Protein AF-A0A2M6WQJ7-F1 (afdb_monomer_lite)

Organism: NCBI:txid1974566

pLDDT: mean 70.5, std 23.31, range [37.06, 98.12]

Structure (mmCIF, N/CA/C/O backbone):
data_AF-A0A2M6WQJ7-F1
#
_entry.id   AF-A0A2M6WQJ7-F1
#
loop_
_atom_site.group_PDB
_atom_site.id
_atom_site.type_symbol
_atom_site.label_atom_id
_atom_site.label_alt_id
_atom_site.label_comp_id
_atom_site.label_asym_id
_atom_site.label_entity_id
_atom_site.label_seq_id
_atom_site.pdbx_PDB_ins_code
_atom_site.Cartn_x
_atom_site.Cartn_y
_atom_site.Cartn_z
_atom_site.occupancy
_atom_site.B_iso_or_equiv
_atom_site.auth_seq_id
_atom_site.auth_comp_id
_atom_site.auth_asym_id
_atom_site.auth_atom_id
_atom_site.pdbx_PDB_model_num
ATOM 1 N N . MET A 1 1 ? -50.589 -21.411 17.330 1.00 39.84 1 MET A N 1
ATOM 2 C CA . MET A 1 1 ? -49.367 -22.069 16.817 1.00 39.84 1 MET A CA 1
ATOM 3 C C . MET A 1 1 ? -48.588 -21.055 15.974 1.00 39.84 1 MET A C 1
ATOM 5 O O . MET A 1 1 ? -49.210 -20.450 15.119 1.00 39.84 1 MET A O 1
ATOM 9 N N . LEU A 1 2 ? -47.292 -20.862 16.292 1.00 38.34 2 LEU A N 1
ATOM 10 C CA . LEU A 1 2 ? -46.206 -20.121 15.590 1.00 38.34 2 LEU A CA 1
ATOM 11 C C . LEU A 1 2 ? -46.460 -18.641 15.2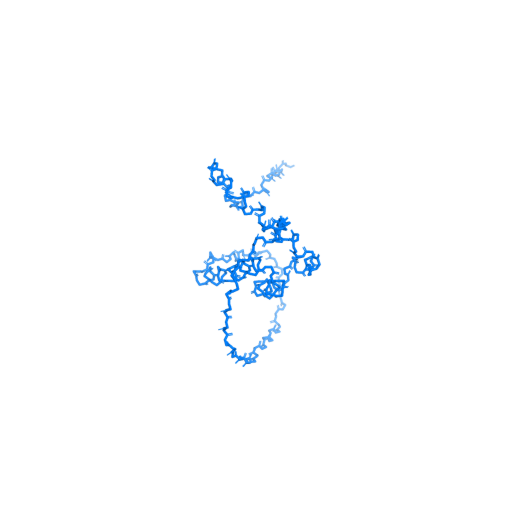05 1.00 38.34 2 LEU A C 1
ATOM 13 O O . LEU A 1 2 ? -47.138 -18.358 14.233 1.00 38.34 2 LEU A O 1
ATOM 17 N N . LYS A 1 3 ? -46.083 -17.630 16.006 1.00 53.16 3 LYS A N 1
ATOM 18 C CA . LYS A 1 3 ? -44.757 -17.097 16.430 1.00 53.16 3 LYS A CA 1
ATOM 19 C C . LYS A 1 3 ? -44.066 -16.199 15.380 1.00 53.16 3 LYS A C 1
ATOM 21 O O . LYS A 1 3 ? -43.512 -16.667 14.397 1.00 53.16 3 LYS A O 1
ATOM 26 N N . ASN A 1 4 ? -44.071 -14.902 15.707 1.00 51.78 4 ASN A N 1
ATOM 27 C CA . ASN A 1 4 ? -43.223 -13.793 15.255 1.00 51.78 4 ASN A CA 1
ATOM 28 C C . ASN A 1 4 ? -41.876 -14.164 14.607 1.00 51.78 4 ASN A C 1
ATOM 30 O O . ASN A 1 4 ? -41.042 -14.801 15.251 1.00 51.78 4 ASN A O 1
ATOM 34 N N . MET A 1 5 ? -41.574 -13.552 13.457 1.00 46.97 5 MET A N 1
ATOM 35 C CA . MET A 1 5 ? -40.194 -13.304 13.021 1.00 46.97 5 MET A CA 1
ATOM 36 C C . MET A 1 5 ? -40.053 -11.886 12.450 1.00 46.97 5 MET A C 1
ATOM 38 O O . MET A 1 5 ? -40.460 -11.598 11.330 1.00 46.97 5 MET A O 1
ATOM 42 N N . LYS A 1 6 ? -39.459 -10.985 13.245 1.00 49.59 6 LYS A N 1
ATOM 43 C CA . LYS A 1 6 ? -38.922 -9.696 12.787 1.00 49.59 6 LYS A CA 1
ATOM 44 C C . LYS A 1 6 ? -37.566 -9.965 12.128 1.00 49.59 6 LYS A C 1
ATOM 46 O O . LYS A 1 6 ? -36.641 -10.389 12.821 1.00 49.59 6 LYS A O 1
ATOM 51 N N . MET A 1 7 ? -37.437 -9.724 10.825 1.00 47.00 7 MET A N 1
ATOM 52 C CA . MET A 1 7 ? -36.151 -9.827 10.127 1.00 47.00 7 MET A CA 1
ATOM 53 C C . MET A 1 7 ? -35.271 -8.626 10.485 1.00 47.00 7 MET A C 1
ATOM 55 O O . MET A 1 7 ? -35.490 -7.505 10.035 1.00 47.00 7 MET A O 1
ATOM 59 N N . LYS A 1 8 ? -34.285 -8.872 11.348 1.00 51.12 8 LYS A N 1
ATOM 60 C CA . LYS A 1 8 ? -33.166 -7.971 11.614 1.00 51.12 8 LYS A CA 1
ATOM 61 C C . LYS A 1 8 ? -32.090 -8.284 10.575 1.00 51.12 8 LYS A C 1
ATOM 63 O O . LYS A 1 8 ? -31.445 -9.323 10.678 1.00 51.12 8 LYS A O 1
ATOM 68 N N . ASN A 1 9 ? -31.878 -7.405 9.600 1.00 51.34 9 ASN A N 1
ATOM 69 C CA . ASN A 1 9 ? -30.733 -7.511 8.693 1.00 51.34 9 ASN A CA 1
ATOM 70 C C . ASN A 1 9 ? -29.495 -6.942 9.396 1.00 51.34 9 ASN A C 1
ATOM 72 O O . ASN A 1 9 ? -29.052 -5.828 9.136 1.00 51.34 9 ASN A O 1
ATOM 76 N N . LEU A 1 10 ? -29.003 -7.718 10.361 1.00 51.47 10 LEU A N 1
ATOM 77 C CA . LEU A 1 10 ? -27.765 -7.491 11.088 1.00 51.47 10 LEU A CA 1
ATOM 78 C C . LEU A 1 10 ? -26.617 -8.095 10.262 1.00 51.47 10 LEU A C 1
ATOM 80 O O . LEU A 1 10 ? -26.618 -9.293 9.986 1.00 51.47 10 LEU A O 1
ATOM 84 N N . THR A 1 11 ? -25.661 -7.247 9.877 1.00 48.19 11 THR A N 1
ATOM 85 C CA . THR A 1 11 ? -24.227 -7.572 9.736 1.00 48.19 11 THR A CA 1
ATOM 86 C C . THR A 1 11 ? -23.885 -8.945 9.152 1.00 48.19 11 THR A C 1
ATOM 88 O O . THR A 1 11 ? -23.638 -9.911 9.874 1.00 48.19 11 THR A O 1
ATOM 91 N N . ARG A 1 12 ? -23.765 -8.999 7.824 1.00 49.62 12 ARG A N 1
ATOM 92 C CA . ARG A 1 12 ? -22.988 -10.027 7.124 1.00 49.62 12 ARG A CA 1
ATOM 93 C C . ARG A 1 12 ? -21.662 -9.419 6.687 1.00 49.62 12 ARG A C 1
ATOM 95 O O . ARG A 1 12 ? -21.648 -8.527 5.848 1.00 49.62 12 ARG A O 1
ATOM 102 N N . GLY A 1 13 ? -20.573 -9.901 7.273 1.00 42.50 13 GLY A N 1
ATOM 103 C CA . GLY A 1 13 ? -19.217 -9.518 6.885 1.00 42.50 13 GLY A CA 1
ATOM 104 C C . GLY A 1 13 ? -18.165 -9.880 7.927 1.00 42.50 13 GLY A C 1
ATOM 105 O O . GLY A 1 13 ? -17.278 -9.084 8.195 1.00 42.50 13 GLY A O 1
ATOM 106 N N . LEU A 1 14 ? -18.300 -11.045 8.562 1.00 47.91 14 LEU A N 1
ATOM 107 C CA . LEU A 1 14 ? -17.283 -11.618 9.436 1.00 47.91 14 LEU A CA 1
ATOM 108 C C . LEU A 1 14 ? -16.296 -12.364 8.531 1.00 47.91 14 LEU A C 1
ATOM 110 O O . LEU A 1 14 ? -16.621 -13.445 8.046 1.00 47.91 14 LEU A O 1
ATOM 114 N N . ILE A 1 15 ? -15.133 -11.773 8.246 1.00 53.22 15 ILE A N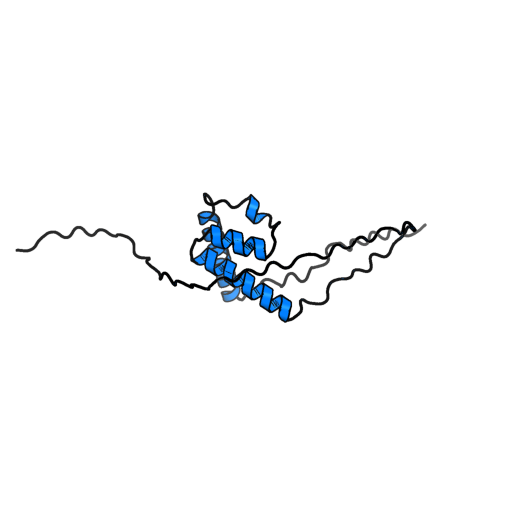 1
ATOM 115 C CA . ILE A 1 15 ? -14.054 -12.463 7.531 1.00 53.22 15 ILE A CA 1
ATOM 116 C C . ILE A 1 15 ? -12.844 -12.562 8.458 1.00 53.22 15 ILE A C 1
ATOM 118 O O . ILE A 1 15 ? -12.138 -11.593 8.706 1.00 53.22 15 ILE A O 1
ATOM 122 N N . ALA A 1 16 ? -12.716 -13.777 8.994 1.00 42.47 16 ALA A N 1
ATOM 123 C CA . ALA A 1 16 ? -11.515 -14.496 9.404 1.00 42.47 16 ALA A CA 1
ATOM 124 C C . ALA A 1 16 ? -10.365 -13.688 10.031 1.00 42.47 16 ALA A C 1
ATOM 126 O O . ALA A 1 16 ? -9.473 -13.171 9.365 1.00 42.47 16 ALA A O 1
ATOM 127 N N . LEU A 1 17 ? -10.347 -13.739 11.362 1.00 42.50 17 LEU A N 1
ATOM 128 C CA . LEU A 1 17 ? -9.197 -13.502 12.220 1.00 42.50 17 LEU A CA 1
ATOM 129 C C . LEU A 1 17 ? -8.152 -14.613 11.972 1.00 42.50 17 LEU A C 1
ATOM 131 O O . LEU A 1 17 ? -8.336 -15.740 12.431 1.00 42.50 17 LEU A O 1
ATOM 135 N N . SER A 1 18 ? -7.062 -14.331 11.256 1.00 53.25 18 SER A N 1
ATOM 136 C CA . SER A 1 18 ? -5.884 -15.210 11.251 1.00 53.25 18 SER A CA 1
ATOM 137 C C . SER A 1 18 ? -4.821 -14.633 12.182 1.00 53.25 18 SER A C 1
ATOM 139 O O . SER A 1 18 ? -4.125 -13.678 11.842 1.00 53.25 18 SER A O 1
ATOM 141 N N . VAL A 1 19 ? -4.724 -15.217 13.376 1.00 49.72 19 VAL A N 1
ATOM 142 C CA . VAL A 1 19 ? -3.646 -14.987 14.340 1.00 49.72 19 VAL A CA 1
ATOM 143 C C . VAL A 1 19 ? -2.342 -15.506 13.733 1.00 49.72 19 VAL A C 1
ATOM 145 O O . VAL A 1 19 ? -2.181 -16.710 13.562 1.00 49.72 19 VAL A O 1
ATOM 148 N N . ILE A 1 20 ? -1.406 -14.609 13.423 1.00 55.75 20 ILE A N 1
ATOM 149 C CA . ILE A 1 20 ? -0.004 -14.973 13.197 1.00 55.75 20 ILE A CA 1
ATOM 150 C C . ILE A 1 20 ? 0.770 -14.501 14.422 1.00 55.75 20 ILE A C 1
ATOM 152 O O . ILE A 1 20 ? 1.202 -13.356 14.524 1.00 55.75 20 ILE A O 1
ATOM 156 N N . SER A 1 21 ? 0.905 -15.402 15.388 1.00 55.91 21 SER A N 1
ATOM 157 C CA . SER A 1 21 ? 1.886 -15.292 16.457 1.00 55.91 21 SER A CA 1
ATOM 158 C C . SER A 1 21 ? 3.265 -15.599 15.875 1.00 55.91 21 SER A C 1
ATOM 160 O O . SER A 1 21 ? 3.584 -16.766 15.646 1.00 55.91 21 SER A O 1
ATOM 162 N N . MET A 1 22 ? 4.092 -14.578 15.646 1.00 51.56 22 MET A N 1
ATOM 163 C CA . MET A 1 22 ? 5.535 -14.782 15.525 1.00 51.56 22 MET A CA 1
ATOM 164 C C . MET A 1 22 ? 6.258 -14.127 16.696 1.00 51.56 22 MET A C 1
ATOM 166 O O . MET A 1 22 ? 6.213 -12.920 16.917 1.00 51.56 22 MET A O 1
ATOM 170 N N . LEU A 1 23 ? 6.857 -15.038 17.455 1.00 50.38 23 LEU A N 1
ATOM 171 C CA . LEU A 1 23 ? 7.796 -14.908 18.553 1.00 50.38 23 LEU A CA 1
ATOM 172 C C . LEU A 1 23 ? 8.831 -13.801 18.340 1.00 50.38 23 LEU A C 1
ATOM 174 O O . LEU A 1 23 ? 9.351 -13.607 17.243 1.00 50.38 23 LEU A O 1
ATOM 178 N N . GLY A 1 24 ? 9.155 -13.118 19.436 1.00 47.41 24 GLY A N 1
ATOM 179 C CA . GLY A 1 24 ? 10.247 -12.161 19.482 1.00 47.41 24 GLY A CA 1
ATOM 180 C C . GLY A 1 24 ? 11.631 -12.806 19.448 1.00 47.41 24 GLY A C 1
ATOM 181 O O . GLY A 1 24 ? 11.789 -14.002 19.658 1.00 47.41 24 GLY A O 1
ATOM 182 N N . ALA A 1 25 ? 12.633 -11.957 19.262 1.00 38.59 25 ALA A N 1
ATOM 183 C CA . ALA A 1 25 ? 13.946 -12.049 19.888 1.00 38.59 25 ALA A CA 1
ATOM 184 C C . ALA A 1 25 ? 14.628 -10.696 19.672 1.00 38.59 25 ALA A C 1
ATOM 186 O O . ALA A 1 25 ? 14.751 -10.225 18.542 1.00 38.59 25 ALA A O 1
ATOM 187 N N . GLY A 1 26 ? 15.017 -10.043 20.764 1.00 50.69 26 GLY A N 1
ATOM 188 C CA . GLY A 1 26 ? 15.854 -8.858 20.693 1.00 50.69 26 GLY A CA 1
ATOM 189 C C . GLY A 1 26 ? 17.223 -9.202 20.115 1.00 50.69 26 GLY A C 1
ATOM 190 O O . GLY A 1 26 ? 17.809 -10.227 20.454 1.00 50.69 26 GLY A O 1
ATOM 191 N N . VAL A 1 27 ? 17.751 -8.296 19.301 1.00 45.62 27 VAL A N 1
ATOM 192 C CA . VAL A 1 27 ? 19.191 -8.144 19.116 1.00 45.62 27 VAL A CA 1
ATOM 193 C C . VAL A 1 27 ? 19.499 -6.668 19.330 1.00 45.62 27 VAL A C 1
ATOM 195 O O . VAL A 1 27 ? 19.189 -5.822 18.496 1.00 45.62 27 VAL A O 1
ATOM 198 N N . LEU A 1 28 ? 20.078 -6.363 20.492 1.00 45.38 28 LEU A N 1
ATOM 199 C CA . LEU A 1 28 ? 20.906 -5.179 20.663 1.00 45.38 28 LEU A CA 1
ATOM 200 C C . LEU A 1 28 ? 22.223 -5.459 19.933 1.00 45.38 28 LEU A C 1
ATOM 202 O O . LEU A 1 28 ? 22.919 -6.411 20.278 1.00 45.38 28 LEU A O 1
ATOM 206 N N . ALA A 1 29 ? 22.576 -4.629 18.958 1.00 48.72 29 ALA A N 1
ATOM 207 C CA . ALA A 1 29 ? 23.944 -4.528 18.468 1.00 48.72 29 ALA A CA 1
ATOM 208 C C . ALA A 1 29 ? 24.305 -3.047 18.346 1.00 48.72 29 ALA A C 1
ATOM 210 O O . ALA A 1 29 ? 23.666 -2.280 17.628 1.00 48.72 29 ALA A O 1
ATOM 211 N N . ALA A 1 30 ? 25.298 -2.661 19.139 1.00 45.72 30 ALA A N 1
ATOM 212 C CA . ALA A 1 30 ? 25.840 -1.323 19.233 1.00 45.72 30 ALA A CA 1
ATOM 213 C C . ALA A 1 30 ? 26.789 -0.995 18.067 1.00 45.72 30 ALA A C 1
ATOM 215 O O . ALA A 1 30 ? 27.493 -1.860 17.555 1.00 45.72 30 ALA A O 1
ATOM 216 N N . SER A 1 31 ? 26.840 0.308 17.777 1.00 45.34 31 SER A N 1
ATOM 217 C CA . SER A 1 31 ? 27.953 1.106 17.243 1.00 45.34 31 SER A CA 1
ATOM 218 C C . SER A 1 31 ? 28.587 0.756 15.892 1.00 45.34 31 SER A C 1
ATOM 220 O O . SER A 1 31 ? 29.264 -0.253 15.738 1.00 45.34 31 SER A O 1
ATOM 222 N N . ALA A 1 32 ? 28.612 1.765 15.021 1.00 42.19 32 ALA A N 1
ATOM 223 C CA . ALA A 1 32 ? 29.878 2.274 14.500 1.00 42.19 32 ALA A CA 1
ATOM 224 C C . ALA A 1 32 ? 29.775 3.798 14.347 1.00 42.19 32 ALA A C 1
ATOM 226 O O . ALA A 1 32 ? 29.006 4.312 13.538 1.00 42.19 32 ALA A O 1
ATOM 227 N N . ALA A 1 33 ? 30.535 4.516 15.171 1.00 43.50 33 ALA A N 1
ATOM 228 C CA . ALA A 1 33 ? 30.839 5.918 14.958 1.00 43.50 33 ALA A CA 1
ATOM 229 C C . ALA A 1 33 ? 31.834 6.018 13.796 1.00 43.50 33 ALA A C 1
ATOM 231 O O . ALA A 1 33 ? 32.914 5.434 13.859 1.00 43.50 33 ALA A O 1
ATOM 232 N N . THR A 1 34 ? 31.501 6.778 12.760 1.00 38.91 34 THR A N 1
ATOM 233 C CA . THR A 1 34 ? 32.481 7.233 11.771 1.00 38.91 34 THR A CA 1
ATOM 234 C C . THR A 1 34 ? 32.699 8.721 11.979 1.00 38.91 34 THR A C 1
ATOM 236 O O . THR A 1 34 ? 31.953 9.549 11.461 1.00 38.91 34 THR A O 1
ATOM 239 N N . ASN A 1 35 ? 33.730 9.055 12.755 1.00 48.03 35 ASN A N 1
ATOM 240 C CA . ASN A 1 35 ? 34.391 10.344 12.624 1.00 48.03 35 ASN A CA 1
ATOM 241 C C . ASN A 1 35 ? 35.188 10.301 11.319 1.00 48.03 35 ASN A C 1
ATOM 243 O O . ASN A 1 35 ? 36.103 9.493 11.174 1.00 48.03 35 ASN A O 1
ATOM 247 N N . THR A 1 36 ? 34.846 11.159 10.367 1.00 41.00 36 THR A N 1
ATOM 248 C CA . THR A 1 36 ? 35.753 11.522 9.275 1.00 41.00 36 THR A CA 1
ATOM 249 C C . THR A 1 36 ? 35.833 13.032 9.279 1.00 41.00 36 THR A C 1
ATOM 251 O O . THR A 1 36 ? 35.043 13.734 8.653 1.00 41.00 36 THR A O 1
ATOM 254 N N . ASP A 1 37 ? 36.750 13.514 10.106 1.00 47.16 37 ASP A N 1
ATOM 255 C CA . ASP A 1 37 ? 37.187 14.894 10.092 1.00 47.16 37 ASP A CA 1
ATOM 256 C C . ASP A 1 37 ? 38.228 15.071 8.979 1.00 47.16 37 ASP A C 1
ATOM 258 O O . ASP A 1 37 ? 39.020 14.170 8.694 1.00 47.16 37 ASP A O 1
ATOM 262 N N . THR A 1 38 ? 38.282 16.282 8.432 1.00 41.81 38 THR A N 1
ATOM 263 C CA . THR A 1 38 ? 39.284 16.799 7.483 1.00 41.81 38 THR A CA 1
ATOM 264 C C . THR A 1 38 ? 39.267 16.242 6.054 1.00 41.81 38 THR A C 1
ATOM 266 O O . THR A 1 38 ? 39.845 15.206 5.762 1.00 41.81 38 THR A O 1
ATOM 269 N N . THR A 1 39 ? 38.741 17.026 5.103 1.00 37.06 39 THR A N 1
ATOM 270 C CA . THR A 1 39 ? 39.558 17.666 4.044 1.00 37.06 39 THR A CA 1
ATOM 271 C C . THR A 1 39 ? 38.745 18.807 3.409 1.00 37.06 39 THR A C 1
ATOM 273 O O . THR A 1 39 ? 37.817 18.582 2.636 1.00 37.06 39 THR A O 1
ATOM 276 N N . LYS A 1 40 ? 39.082 20.063 3.728 1.00 59.88 40 LYS A N 1
ATOM 277 C CA . LYS A 1 40 ? 38.752 21.206 2.862 1.00 59.88 40 LYS A CA 1
ATOM 278 C C . LYS A 1 40 ? 39.663 21.124 1.642 1.00 59.88 40 LYS A C 1
ATOM 280 O O . LYS A 1 40 ? 40.865 21.079 1.860 1.00 59.88 40 LYS A O 1
ATOM 285 N N . LEU A 1 41 ? 39.117 21.176 0.424 1.00 42.91 41 LEU A N 1
ATOM 286 C CA . LEU A 1 41 ? 39.728 21.760 -0.785 1.00 42.91 41 LEU A CA 1
ATOM 287 C C . LEU A 1 41 ? 38.757 21.621 -1.977 1.00 42.91 41 LEU A C 1
ATOM 289 O O . LEU A 1 41 ? 38.285 20.531 -2.266 1.00 42.91 41 LEU A O 1
ATOM 293 N N . GLY A 1 42 ? 38.520 22.720 -2.699 1.00 39.91 42 GLY A N 1
ATOM 294 C CA . GLY A 1 42 ? 38.308 22.657 -4.151 1.00 39.91 42 GLY A CA 1
ATOM 295 C C . GLY A 1 42 ? 36.873 22.583 -4.684 1.00 39.91 42 GLY A C 1
ATOM 296 O O . GLY A 1 42 ? 36.266 21.527 -4.790 1.00 39.91 42 GLY A O 1
ATOM 297 N N . GLN A 1 43 ? 36.390 23.746 -5.118 1.00 44.41 43 GLN A N 1
ATOM 298 C CA . GLN A 1 43 ? 35.480 23.972 -6.245 1.00 44.41 43 GLN A CA 1
ATOM 299 C C . GLN A 1 43 ? 35.371 22.848 -7.296 1.00 44.41 43 GLN A C 1
ATOM 301 O O . GLN A 1 43 ? 36.369 22.408 -7.853 1.00 44.41 43 GLN A O 1
ATOM 306 N N . GLY A 1 44 ? 34.137 22.626 -7.760 1.00 39.00 44 GLY A N 1
ATOM 307 C CA . GLY A 1 44 ? 33.891 22.561 -9.203 1.00 39.00 44 GLY A CA 1
ATOM 308 C C . GLY A 1 44 ? 33.456 21.212 -9.770 1.00 39.00 44 GLY A C 1
ATOM 309 O O . GLY A 1 44 ? 34.267 20.343 -10.037 1.00 39.00 44 GLY A O 1
ATOM 310 N N . ARG A 1 45 ? 32.159 21.145 -10.094 1.00 49.25 45 ARG A N 1
ATOM 311 C CA . ARG A 1 45 ? 31.590 20.471 -11.276 1.00 49.25 45 ARG A CA 1
ATOM 312 C C . ARG A 1 45 ? 32.011 19.018 -11.517 1.00 49.25 45 ARG A C 1
ATOM 314 O O . ARG A 1 45 ? 32.904 18.723 -12.296 1.00 49.25 45 ARG A O 1
ATOM 321 N N . GLY A 1 46 ? 31.196 18.124 -10.979 1.00 42.62 46 GLY A N 1
ATOM 322 C CA . GLY A 1 46 ? 31.193 16.724 -11.373 1.00 42.62 46 GLY A CA 1
ATOM 323 C C . GLY A 1 46 ? 30.435 15.893 -10.363 1.00 42.62 46 GLY A C 1
ATOM 324 O O . GLY A 1 46 ? 31.007 14.995 -9.765 1.00 42.62 46 GLY A O 1
ATOM 325 N N . ARG A 1 47 ? 29.149 16.201 -10.123 1.00 45.16 47 ARG A N 1
ATOM 326 C CA . ARG A 1 47 ? 28.255 15.205 -9.519 1.00 45.16 47 ARG A CA 1
ATOM 327 C C . ARG A 1 47 ? 28.045 14.125 -10.570 1.00 45.16 47 ARG A C 1
ATOM 329 O O . ARG A 1 47 ? 27.059 14.137 -11.301 1.00 45.16 47 ARG A O 1
ATOM 336 N N . GLU A 1 48 ? 29.046 13.264 -10.676 1.00 43.66 48 GLU A N 1
ATOM 337 C CA . GLU A 1 48 ? 28.946 11.918 -11.193 1.00 43.66 48 GLU A CA 1
ATOM 338 C C . GLU A 1 48 ? 27.672 11.337 -10.585 1.00 43.66 48 GLU A C 1
ATOM 340 O O . GLU A 1 48 ? 27.556 11.138 -9.372 1.00 43.66 48 GLU A O 1
ATOM 345 N N . MET A 1 49 ? 26.633 11.260 -11.417 1.00 48.25 49 MET A N 1
ATOM 346 C CA . MET A 1 49 ? 25.348 10.705 -11.041 1.00 48.25 49 MET A CA 1
ATOM 347 C C . MET A 1 49 ? 25.573 9.219 -10.813 1.00 48.25 49 MET A C 1
ATOM 349 O O . MET A 1 49 ? 25.374 8.406 -11.712 1.00 48.25 49 MET A O 1
ATOM 353 N N . ASN A 1 50 ? 25.972 8.884 -9.590 1.00 48.47 50 ASN A N 1
ATOM 354 C CA . ASN A 1 50 ? 25.895 7.554 -9.021 1.00 48.47 50 ASN A CA 1
ATOM 355 C C . ASN A 1 50 ? 24.400 7.214 -8.873 1.00 48.47 50 ASN A C 1
ATOM 357 O O . ASN A 1 50 ? 23.818 7.263 -7.792 1.00 48.47 50 ASN A O 1
ATOM 361 N N . ARG A 1 51 ? 23.728 7.010 -10.015 1.00 55.50 51 ARG A N 1
ATOM 362 C CA . ARG A 1 51 ? 22.418 6.372 -10.083 1.00 55.50 51 ARG A CA 1
ATOM 363 C C . ARG A 1 51 ? 22.662 4.960 -9.562 1.00 55.50 51 ARG A C 1
ATOM 365 O O . ARG A 1 51 ? 23.412 4.242 -10.223 1.00 55.50 51 ARG A O 1
ATOM 372 N N . PRO A 1 52 ? 22.088 4.554 -8.417 1.00 50.59 52 PRO A N 1
ATOM 373 C CA . PRO A 1 52 ? 22.234 3.178 -7.986 1.00 50.59 52 PRO A CA 1
ATOM 374 C C . PRO A 1 52 ? 21.746 2.287 -9.128 1.00 50.59 52 PRO A C 1
ATOM 376 O O . PRO A 1 52 ? 20.668 2.512 -9.691 1.00 50.59 52 PRO A O 1
ATOM 379 N N . ALA A 1 53 ? 22.596 1.331 -9.510 1.00 57.94 53 ALA A N 1
ATOM 380 C CA . ALA A 1 53 ? 22.236 0.247 -10.405 1.00 57.94 53 ALA A CA 1
ATOM 381 C C . ALA A 1 53 ? 20.906 -0.353 -9.930 1.00 57.94 53 ALA A C 1
ATOM 383 O O . ALA A 1 53 ? 20.604 -0.314 -8.737 1.00 57.94 53 ALA A O 1
ATOM 384 N N . ALA A 1 54 ? 20.097 -0.836 -10.874 1.00 66.62 54 ALA A N 1
ATOM 385 C CA . ALA A 1 54 ? 18.802 -1.459 -10.618 1.00 66.62 54 ALA A CA 1
ATOM 386 C C . ALA A 1 54 ? 18.765 -2.211 -9.272 1.00 66.62 54 ALA A C 1
ATOM 388 O O . ALA A 1 54 ? 19.701 -2.953 -8.978 1.00 66.62 54 ALA A O 1
ATOM 389 N N . LEU A 1 55 ? 17.696 -2.007 -8.479 1.00 72.56 55 LEU A N 1
ATOM 390 C CA . LEU A 1 55 ? 17.493 -2.683 -7.187 1.00 72.56 55 LEU A CA 1
ATOM 391 C C . LEU A 1 55 ? 17.925 -4.145 -7.298 1.00 72.56 55 LEU A C 1
ATOM 393 O O . LEU A 1 55 ? 17.433 -4.856 -8.185 1.00 72.56 55 LEU A O 1
ATOM 397 N N . THR A 1 56 ? 18.833 -4.574 -6.420 1.00 83.44 56 THR A N 1
ATOM 398 C CA . THR A 1 56 ? 19.266 -5.972 -6.397 1.00 83.44 56 THR A CA 1
ATOM 399 C C . THR A 1 56 ? 18.058 -6.867 -6.129 1.00 83.44 56 THR A C 1
ATOM 401 O O . THR A 1 56 ? 17.063 -6.433 -5.542 1.00 83.44 56 THR A O 1
ATOM 404 N N . GLU A 1 57 ? 18.110 -8.128 -6.553 1.00 83.38 57 GLU A N 1
ATOM 405 C CA . GLU A 1 57 ? 17.008 -9.074 -6.317 1.00 83.38 57 GLU A CA 1
ATOM 406 C C . GLU A 1 57 ? 16.664 -9.186 -4.826 1.00 83.38 57 GLU A C 1
ATOM 408 O O . GLU A 1 57 ? 15.491 -9.190 -4.459 1.00 83.38 57 GLU A O 1
ATOM 413 N N . ALA A 1 58 ? 17.684 -9.154 -3.963 1.00 81.62 58 ALA A N 1
ATOM 414 C CA . ALA A 1 58 ? 17.518 -9.129 -2.513 1.00 81.62 58 ALA A CA 1
ATOM 415 C C . ALA A 1 58 ? 16.757 -7.881 -2.031 1.00 81.62 58 ALA A C 1
ATOM 417 O O . ALA A 1 58 ? 15.834 -7.993 -1.228 1.00 81.62 58 ALA A O 1
ATOM 418 N N . GLN A 1 59 ? 17.086 -6.699 -2.560 1.00 84.38 59 GLN A N 1
ATOM 419 C CA . GLN A 1 59 ? 16.383 -5.458 -2.220 1.00 84.38 59 GLN A CA 1
ATOM 420 C C . GLN A 1 59 ? 14.933 -5.461 -2.719 1.00 84.38 59 GLN A C 1
ATOM 422 O O . GLN A 1 59 ? 14.050 -4.946 -2.035 1.00 84.38 59 GLN A O 1
ATOM 427 N N . LYS A 1 60 ? 14.661 -6.051 -3.890 1.00 87.19 60 LYS A N 1
ATOM 428 C CA . LYS A 1 60 ? 13.287 -6.214 -4.393 1.00 87.19 60 LYS A CA 1
ATOM 429 C C . LYS A 1 60 ? 12.470 -7.131 -3.489 1.00 87.19 60 LYS A C 1
ATOM 431 O O . LYS A 1 60 ? 11.389 -6.736 -3.068 1.00 87.19 60 LYS A O 1
ATOM 436 N N . ALA A 1 61 ? 13.010 -8.295 -3.130 1.00 88.81 61 ALA A N 1
ATOM 437 C CA . ALA A 1 61 ? 12.338 -9.243 -2.244 1.00 88.81 61 ALA A CA 1
ATOM 438 C C . ALA A 1 61 ? 12.064 -8.647 -0.849 1.00 88.81 61 ALA A C 1
ATOM 440 O O . ALA A 1 61 ? 10.985 -8.841 -0.281 1.00 88.81 61 ALA A O 1
ATOM 441 N N . GLU A 1 62 ? 13.009 -7.870 -0.310 1.00 87.06 62 GLU A N 1
ATOM 442 C CA . GLU A 1 62 ? 12.819 -7.143 0.948 1.00 87.06 62 GLU A CA 1
ATOM 443 C C . GLU A 1 62 ? 11.678 -6.121 0.832 1.00 87.06 62 GLU A C 1
ATOM 445 O O . GLU A 1 62 ? 10.797 -6.055 1.694 1.00 87.06 62 GLU A O 1
ATOM 450 N N . MET A 1 63 ? 11.653 -5.347 -0.254 1.00 88.62 63 MET A N 1
ATOM 451 C CA . MET A 1 63 ? 10.598 -4.367 -0.503 1.00 88.62 63 MET A CA 1
ATOM 452 C C . MET A 1 63 ? 9.229 -5.020 -0.705 1.00 88.62 63 MET A C 1
ATOM 454 O O . MET A 1 63 ? 8.250 -4.537 -0.137 1.00 88.62 63 MET A O 1
ATOM 458 N N . ASP A 1 64 ? 9.150 -6.128 -1.440 1.00 90.62 64 ASP A N 1
ATOM 459 C CA . ASP A 1 64 ? 7.908 -6.881 -1.640 1.00 90.62 64 ASP A CA 1
ATOM 460 C C . ASP A 1 64 ? 7.362 -7.411 -0.312 1.00 90.62 64 ASP A C 1
ATOM 462 O O . ASP A 1 64 ? 6.167 -7.281 -0.034 1.00 90.62 64 ASP A O 1
ATOM 466 N N . THR A 1 65 ? 8.245 -7.915 0.554 1.00 91.31 65 THR A N 1
ATOM 467 C CA . THR A 1 65 ? 7.883 -8.372 1.902 1.00 91.31 65 THR A CA 1
ATOM 468 C C . THR A 1 65 ? 7.322 -7.223 2.738 1.00 91.31 65 THR A C 1
ATOM 470 O O . THR A 1 65 ? 6.240 -7.340 3.317 1.00 91.31 65 THR A O 1
ATOM 473 N N . LYS A 1 66 ? 7.999 -6.068 2.759 1.00 90.44 66 LYS A N 1
ATOM 474 C CA . LYS A 1 66 ? 7.515 -4.885 3.489 1.00 90.44 66 LYS A CA 1
ATOM 475 C C . LYS A 1 66 ? 6.169 -4.391 2.950 1.00 90.44 66 LYS A C 1
ATOM 477 O O . LYS A 1 66 ? 5.276 -4.046 3.726 1.00 90.44 66 LYS A O 1
ATOM 482 N N . MET A 1 67 ? 5.993 -4.389 1.629 1.00 93.06 67 MET A N 1
ATOM 483 C CA . MET A 1 67 ? 4.736 -4.000 0.986 1.00 93.06 67 MET A CA 1
ATOM 484 C C . MET A 1 67 ? 3.601 -4.987 1.277 1.00 93.06 67 MET A C 1
ATOM 486 O O . MET A 1 67 ? 2.455 -4.561 1.434 1.00 93.06 67 MET A O 1
ATOM 490 N N . ALA A 1 68 ? 3.892 -6.285 1.388 1.00 94.25 68 ALA A N 1
ATOM 491 C CA . ALA A 1 68 ? 2.912 -7.288 1.792 1.00 94.25 68 ALA A CA 1
ATOM 492 C C . ALA A 1 68 ? 2.381 -7.014 3.208 1.00 94.25 68 ALA A C 1
ATOM 494 O O . ALA A 1 68 ? 1.166 -7.034 3.410 1.00 94.25 68 ALA A O 1
ATOM 495 N N . THR A 1 69 ? 3.252 -6.647 4.154 1.00 93.75 69 THR A N 1
ATOM 496 C CA . THR A 1 69 ? 2.842 -6.260 5.515 1.00 93.75 69 THR A CA 1
ATOM 497 C C . THR A 1 69 ? 1.927 -5.034 5.509 1.00 93.75 69 THR A C 1
ATOM 499 O O . THR A 1 69 ? 0.906 -5.023 6.196 1.00 93.75 69 THR A O 1
ATOM 502 N N . VAL A 1 70 ? 2.228 -4.018 4.690 1.00 95.62 70 VAL A N 1
ATOM 503 C CA . VAL A 1 70 ? 1.352 -2.841 4.538 1.00 95.62 70 VAL A CA 1
ATOM 504 C C . VAL A 1 70 ? -0.023 -3.243 3.998 1.00 95.62 70 VAL A C 1
ATOM 506 O O . VAL A 1 70 ? -1.041 -2.810 4.536 1.00 95.62 70 VAL A O 1
ATOM 509 N N . LYS A 1 71 ? -0.075 -4.087 2.958 1.00 95.12 71 LYS A N 1
ATOM 510 C CA . LYS A 1 71 ? -1.340 -4.570 2.377 1.00 95.12 71 LYS A CA 1
ATOM 511 C C . LYS A 1 71 ? -2.164 -5.365 3.390 1.00 95.12 71 LYS A C 1
ATOM 513 O O . LYS A 1 71 ? -3.367 -5.140 3.486 1.00 95.12 71 LYS A O 1
ATOM 518 N N . ALA A 1 72 ? -1.524 -6.243 4.162 1.00 94.88 72 ALA A N 1
ATOM 519 C CA . ALA A 1 72 ? -2.183 -7.011 5.214 1.00 94.88 72 ALA A CA 1
ATOM 520 C C . ALA A 1 72 ? -2.777 -6.096 6.296 1.00 94.88 72 ALA A C 1
ATOM 522 O O . ALA A 1 72 ? -3.930 -6.272 6.679 1.00 94.88 72 ALA A O 1
ATOM 523 N N . ALA A 1 73 ? -2.038 -5.067 6.723 1.00 96.31 73 ALA A N 1
ATOM 524 C CA . ALA A 1 73 ? -2.528 -4.093 7.697 1.00 96.31 73 ALA A CA 1
ATOM 525 C C . ALA A 1 73 ? -3.741 -3.299 7.180 1.00 96.31 73 ALA A C 1
ATOM 527 O O . ALA A 1 73 ? -4.708 -3.100 7.911 1.00 96.31 73 ALA A O 1
ATOM 528 N N . ILE A 1 74 ? -3.720 -2.888 5.906 1.00 96.38 74 ILE A N 1
ATOM 529 C CA . ILE A 1 74 ? -4.850 -2.206 5.253 1.00 96.38 74 ILE A CA 1
ATOM 530 C C . ILE A 1 74 ? -6.072 -3.130 5.182 1.00 96.38 74 ILE A C 1
ATOM 532 O O . ILE A 1 74 ? -7.173 -2.697 5.512 1.00 96.38 74 ILE A O 1
ATOM 536 N N . ALA A 1 75 ? -5.884 -4.398 4.803 1.00 94.38 75 ALA A N 1
ATOM 537 C CA . ALA A 1 75 ? -6.965 -5.383 4.733 1.00 94.38 75 ALA A CA 1
ATOM 538 C C . ALA A 1 75 ? -7.576 -5.691 6.111 1.00 94.38 75 ALA A C 1
ATOM 540 O O . ALA A 1 75 ? -8.789 -5.853 6.220 1.00 94.38 75 ALA A O 1
ATOM 541 N N . ALA A 1 76 ? -6.751 -5.726 7.161 1.00 95.19 76 ALA A N 1
ATOM 542 C CA . ALA A 1 76 ? -7.189 -5.923 8.542 1.00 95.19 76 ALA A CA 1
ATOM 543 C C . ALA A 1 76 ? -7.770 -4.654 9.193 1.00 95.19 76 ALA A C 1
ATOM 545 O O . ALA A 1 76 ? -8.324 -4.724 10.288 1.00 95.19 76 ALA A O 1
ATOM 546 N N . GLY A 1 77 ? -7.625 -3.487 8.558 1.00 96.06 77 GLY A N 1
ATOM 547 C CA . GLY A 1 77 ? -7.982 -2.205 9.162 1.00 96.06 77 GLY A CA 1
A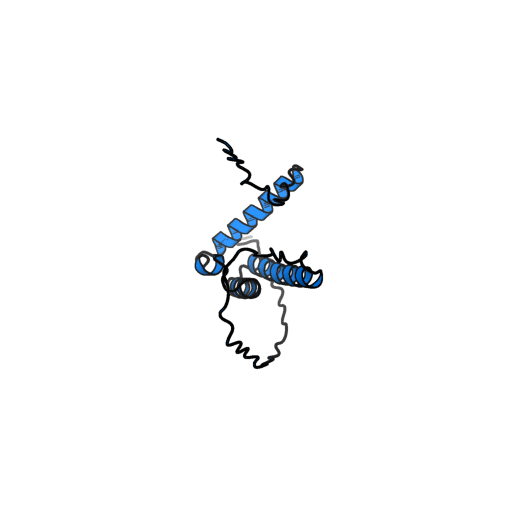TOM 548 C C . GLY A 1 77 ? -7.128 -1.825 10.378 1.00 96.06 77 GLY A C 1
ATOM 549 O O . GLY A 1 77 ? -7.558 -1.016 11.199 1.00 96.06 77 GLY A O 1
ATOM 550 N N . ASP A 1 78 ? -5.916 -2.372 10.492 1.00 97.75 78 ASP A N 1
ATOM 551 C CA . ASP A 1 78 ? -5.031 -2.171 11.639 1.00 97.75 78 ASP A CA 1
ATOM 552 C C . ASP A 1 78 ? -4.082 -0.982 11.425 1.00 97.75 78 ASP A C 1
ATOM 554 O O . ASP A 1 78 ? -3.041 -1.078 10.767 1.00 97.75 78 ASP A O 1
ATOM 558 N N . TYR A 1 79 ? -4.443 0.155 12.024 1.00 97.69 79 TYR A N 1
ATOM 559 C CA . TYR A 1 79 ? -3.663 1.391 11.962 1.00 97.69 79 TYR A CA 1
ATOM 560 C C . TYR A 1 79 ? -2.258 1.247 12.565 1.00 97.69 79 TYR A C 1
ATOM 562 O O . TYR A 1 79 ? -1.293 1.756 11.996 1.00 97.69 79 TYR A O 1
ATOM 570 N N . ASN A 1 80 ? -2.115 0.556 13.698 1.00 97.75 80 ASN A N 1
ATOM 571 C CA . ASN A 1 80 ? -0.831 0.459 14.399 1.00 97.75 80 ASN A CA 1
ATOM 572 C C . ASN A 1 80 ? 0.149 -0.423 13.621 1.00 97.75 80 ASN A C 1
ATOM 574 O O . ASN A 1 80 ? 1.324 -0.068 13.457 1.00 97.75 80 ASN A O 1
ATOM 578 N N . THR A 1 81 ? -0.349 -1.533 13.074 1.00 97.44 81 THR A N 1
ATOM 579 C CA . THR A 1 81 ? 0.437 -2.390 12.183 1.00 97.44 81 THR A CA 1
ATOM 580 C C . THR A 1 81 ? 0.782 -1.655 10.888 1.00 97.44 81 THR A C 1
ATOM 582 O O . THR A 1 81 ? 1.922 -1.732 10.428 1.00 97.44 81 THR A O 1
ATOM 585 N N . TRP A 1 82 ? -0.139 -0.852 10.340 1.00 97.81 82 TRP A N 1
ATOM 586 C CA . TRP A 1 82 ? 0.132 -0.029 9.159 1.00 97.81 82 TRP A CA 1
ATOM 587 C C . TRP A 1 82 ? 1.229 1.016 9.410 1.00 97.81 82 TRP A C 1
ATOM 589 O O . TRP A 1 82 ? 2.157 1.116 8.606 1.00 97.81 82 TRP A O 1
ATOM 599 N N . VAL A 1 83 ? 1.187 1.744 10.535 1.00 97.25 83 VAL A N 1
ATOM 600 C CA . VAL A 1 83 ? 2.232 2.716 10.914 1.00 97.25 83 VAL A CA 1
ATOM 601 C C . VAL A 1 83 ? 3.589 2.027 11.033 1.00 97.25 83 VAL A C 1
ATOM 603 O O . VAL A 1 83 ? 4.578 2.514 10.481 1.00 97.25 83 VAL A O 1
ATOM 606 N N . THR A 1 84 ? 3.637 0.886 11.723 1.00 96.69 84 THR A N 1
ATOM 607 C CA . THR A 1 84 ? 4.871 0.112 11.920 1.00 96.69 84 THR A CA 1
ATOM 608 C C . THR A 1 84 ? 5.457 -0.335 10.580 1.00 96.69 84 THR A C 1
ATOM 610 O O . THR A 1 84 ? 6.633 -0.095 10.304 1.00 96.69 84 THR A O 1
ATOM 613 N N . ALA A 1 85 ? 4.624 -0.899 9.702 1.00 95.00 85 ALA A N 1
ATOM 614 C CA . ALA A 1 85 ? 5.041 -1.341 8.375 1.00 95.00 85 ALA A CA 1
ATOM 615 C C . ALA A 1 85 ? 5.521 -0.174 7.493 1.00 95.00 85 ALA A C 1
ATOM 617 O O . ALA A 1 85 ? 6.540 -0.284 6.812 1.00 95.00 85 ALA A O 1
ATOM 618 N N . LYS A 1 86 ? 4.835 0.976 7.533 1.00 95.69 86 LYS A N 1
ATOM 619 C CA . LYS A 1 86 ? 5.236 2.176 6.786 1.00 95.69 86 LYS A CA 1
ATOM 620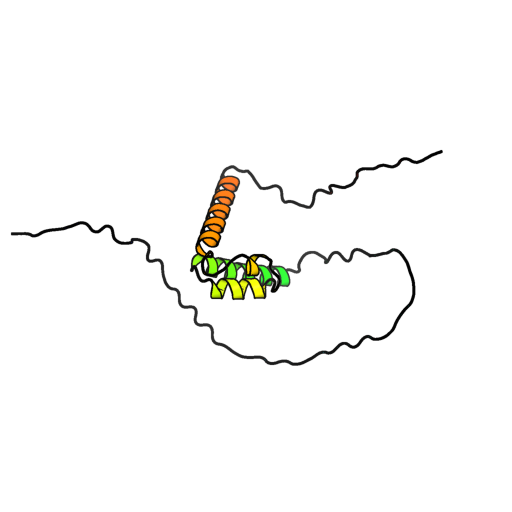 C C . LYS A 1 86 ? 6.566 2.748 7.271 1.00 95.69 86 LYS A C 1
ATOM 622 O O . LYS A 1 86 ? 7.396 3.087 6.431 1.00 95.69 86 LYS A O 1
ATOM 627 N N . LYS A 1 87 ? 6.801 2.805 8.585 1.00 95.81 87 LYS A N 1
ATOM 628 C CA . LYS A 1 87 ? 8.084 3.255 9.150 1.00 95.81 87 LYS A CA 1
ATOM 629 C C . LYS A 1 87 ? 9.245 2.336 8.771 1.00 95.81 87 LYS A C 1
ATOM 631 O O . LYS A 1 87 ? 10.320 2.832 8.460 1.00 95.81 87 LYS A O 1
ATOM 636 N N . ALA A 1 88 ? 9.012 1.023 8.714 1.00 93.56 88 ALA A N 1
ATOM 637 C CA . ALA A 1 88 ? 10.016 0.051 8.273 1.00 93.56 88 ALA A CA 1
ATOM 638 C C . ALA A 1 88 ? 10.423 0.211 6.791 1.00 93.56 88 ALA A C 1
ATOM 640 O O . ALA A 1 88 ? 11.510 -0.217 6.391 1.00 93.56 88 ALA A O 1
ATOM 641 N N . ILE A 1 89 ? 9.555 0.814 5.968 1.00 93.00 89 ILE A N 1
ATOM 642 C CA . ILE A 1 89 ? 9.864 1.191 4.581 1.00 93.00 89 ILE A CA 1
ATOM 643 C C . ILE A 1 89 ? 10.568 2.547 4.543 1.00 93.00 89 ILE A C 1
ATOM 645 O O . ILE A 1 89 ? 11.608 2.694 3.910 1.00 93.00 89 ILE A O 1
ATOM 649 N N . ASN A 1 90 ? 9.965 3.549 5.178 1.00 92.62 90 ASN A N 1
ATOM 650 C CA . ASN A 1 90 ? 10.485 4.902 5.252 1.00 92.62 90 ASN A CA 1
ATOM 651 C C . ASN A 1 90 ? 9.896 5.604 6.480 1.00 92.62 90 ASN A C 1
ATOM 653 O O . ASN A 1 90 ? 8.719 5.971 6.496 1.00 92.62 90 ASN A O 1
ATOM 657 N N . GLU A 1 91 ? 10.738 5.839 7.480 1.00 93.44 91 GLU A N 1
ATOM 658 C CA . GLU A 1 91 ? 10.361 6.518 8.720 1.00 93.44 91 GLU A CA 1
ATOM 659 C C . GLU A 1 91 ? 9.827 7.940 8.487 1.00 93.44 91 GLU A C 1
ATOM 661 O O . GLU A 1 91 ? 8.916 8.383 9.183 1.00 93.44 91 GLU A O 1
ATOM 666 N N . ASN A 1 92 ? 10.310 8.617 7.442 1.00 92.94 92 ASN A N 1
ATOM 667 C CA . ASN A 1 92 ? 9.942 9.989 7.091 1.00 92.94 92 ASN A CA 1
ATOM 668 C C . ASN A 1 92 ? 8.827 10.058 6.032 1.00 92.94 92 ASN A C 1
ATOM 670 O O . ASN A 1 92 ? 8.704 11.048 5.307 1.00 92.94 92 ASN A O 1
ATOM 674 N N . CYS A 1 93 ? 8.021 9.001 5.889 1.00 91.12 93 CYS A N 1
ATOM 675 C CA . CYS A 1 93 ? 6.934 8.969 4.916 1.00 91.12 93 CYS A CA 1
ATOM 676 C C . CYS A 1 93 ? 5.887 10.068 5.218 1.00 91.12 93 CYS A C 1
ATOM 678 O O . CYS A 1 93 ? 5.285 10.044 6.293 1.00 91.12 93 CYS A O 1
ATOM 680 N N . PRO A 1 94 ? 5.572 10.982 4.273 1.00 93.69 94 PRO A N 1
ATOM 681 C CA . PRO A 1 94 ? 4.589 12.054 4.491 1.00 93.69 94 PRO A CA 1
ATOM 682 C C . PRO A 1 94 ? 3.170 11.568 4.814 1.00 93.69 94 PRO A C 1
ATOM 684 O O . PRO A 1 94 ? 2.340 12.333 5.295 1.00 93.69 94 PRO A O 1
ATOM 687 N N . GLU A 1 95 ? 2.861 10.308 4.513 1.00 93.88 95 GLU A N 1
ATOM 688 C CA . GLU A 1 95 ? 1.592 9.680 4.878 1.00 93.88 95 GLU A CA 1
ATOM 689 C C . GLU A 1 95 ? 1.440 9.546 6.400 1.00 93.88 95 GLU A C 1
ATOM 691 O O . GLU A 1 95 ? 0.342 9.750 6.913 1.00 93.88 95 GLU A O 1
ATOM 696 N N . LEU A 1 96 ? 2.537 9.289 7.123 1.00 96.12 96 LEU A N 1
ATOM 697 C CA . LEU A 1 96 ? 2.540 9.082 8.575 1.00 96.12 96 LEU A CA 1
ATOM 698 C C . LEU A 1 96 ? 2.153 10.337 9.370 1.00 96.12 96 LEU A C 1
ATOM 700 O O . LEU A 1 96 ? 1.746 10.222 10.520 1.00 96.12 96 LEU A O 1
ATOM 704 N N . THR A 1 97 ? 2.271 11.529 8.779 1.00 96.25 97 THR A N 1
ATOM 705 C CA . THR A 1 97 ? 1.885 12.794 9.428 1.00 96.25 97 THR A CA 1
ATOM 706 C C . THR A 1 97 ? 0.459 13.231 9.096 1.00 96.25 97 THR A C 1
ATOM 708 O O . THR A 1 97 ? -0.109 14.062 9.800 1.00 96.25 97 THR A O 1
ATOM 711 N N . LYS A 1 98 ? -0.131 12.693 8.022 1.00 97.31 98 LYS A N 1
ATOM 712 C CA . LYS A 1 98 ? -1.460 13.086 7.521 1.00 97.31 98 LYS A CA 1
ATOM 713 C C . LYS A 1 98 ? -2.548 12.088 7.893 1.00 97.31 98 LYS A C 1
ATOM 715 O O . LYS A 1 98 ? -3.712 12.460 8.050 1.00 97.31 98 LYS A O 1
ATOM 720 N N . ILE A 1 99 ? -2.175 10.817 7.985 1.00 97.56 99 ILE A N 1
ATOM 721 C CA . ILE A 1 99 ? -3.089 9.730 8.298 1.00 97.56 99 ILE A CA 1
ATOM 722 C C . ILE A 1 99 ? -3.007 9.474 9.795 1.00 97.56 99 ILE A C 1
ATOM 724 O O . ILE A 1 99 ? -1.943 9.193 10.336 1.00 97.56 99 ILE A O 1
ATOM 728 N N . THR A 1 100 ? -4.148 9.589 10.452 1.00 97.69 100 THR A N 1
ATOM 729 C CA . THR A 1 100 ? -4.335 9.366 11.881 1.00 97.69 100 THR A CA 1
ATOM 730 C C . THR A 1 100 ? -5.324 8.228 12.077 1.00 97.69 100 THR A C 1
ATOM 732 O O . THR A 1 100 ? -6.063 7.861 11.162 1.00 97.69 100 THR A O 1
ATOM 735 N N . THR A 1 101 ? -5.426 7.702 13.295 1.00 97.00 101 THR A N 1
ATOM 736 C CA . THR A 1 101 ? -6.423 6.671 13.617 1.00 97.00 101 THR A CA 1
ATOM 737 C C . THR A 1 101 ? -7.848 7.109 13.251 1.00 97.00 101 THR A C 1
ATOM 739 O O . THR A 1 101 ? -8.626 6.310 12.740 1.00 97.00 101 THR A O 1
ATOM 742 N N . GLY A 1 102 ? -8.179 8.395 13.435 1.00 97.56 102 GLY A N 1
ATOM 743 C CA . GLY A 1 102 ? -9.514 8.938 13.160 1.00 97.56 102 GLY A CA 1
ATOM 744 C C . GLY A 1 102 ? -9.870 9.071 11.675 1.00 97.56 102 GLY A C 1
ATOM 745 O O . GLY A 1 102 ? -11.048 9.198 11.348 1.00 97.56 102 GLY A O 1
ATOM 746 N N . ASN A 1 103 ? -8.887 9.044 10.768 1.00 97.62 103 ASN A N 1
ATOM 747 C CA . ASN A 1 103 ? -9.127 9.120 9.322 1.00 97.62 103 ASN A CA 1
ATOM 748 C C . ASN A 1 103 ? -8.631 7.886 8.545 1.00 97.62 103 ASN A C 1
ATOM 750 O O . ASN A 1 103 ? -8.799 7.832 7.325 1.00 97.62 103 ASN A O 1
ATOM 754 N N . PHE A 1 104 ? -8.082 6.884 9.236 1.00 98.12 104 PHE A N 1
ATOM 755 C CA . PHE A 1 104 ? -7.502 5.693 8.620 1.00 98.12 104 PHE A CA 1
ATOM 756 C C . PHE A 1 104 ? -8.503 4.911 7.759 1.00 98.12 104 PHE A C 1
ATOM 758 O O . PHE A 1 104 ? -8.152 4.447 6.677 1.00 98.12 104 PHE A O 1
ATOM 765 N N . SER A 1 105 ? -9.775 4.847 8.161 1.00 97.94 105 SER A N 1
ATOM 766 C CA . SER A 1 105 ? -10.835 4.214 7.364 1.00 97.94 105 SER A CA 1
ATOM 767 C C . SER A 1 105 ? -10.999 4.844 5.975 1.00 97.94 105 SER A C 1
ATOM 769 O O . SER A 1 105 ? -11.117 4.121 4.988 1.00 97.94 105 SER A O 1
ATOM 771 N N . LYS A 1 106 ? -10.911 6.177 5.867 1.00 97.81 106 LYS A N 1
ATOM 772 C CA . LYS A 1 106 ? -10.960 6.892 4.578 1.00 97.81 106 LYS A CA 1
ATOM 773 C C . LYS A 1 106 ? -9.740 6.591 3.713 1.00 97.81 106 LYS A C 1
ATOM 775 O O . LYS A 1 106 ? -9.836 6.548 2.490 1.00 97.81 106 LYS A O 1
ATOM 780 N N . TYR A 1 107 ? -8.582 6.380 4.335 1.00 97.38 107 TYR A N 1
ATOM 781 C CA . TYR A 1 107 ? -7.380 5.966 3.617 1.00 97.38 107 TYR A CA 1
ATOM 782 C C . TYR A 1 107 ? -7.499 4.536 3.066 1.00 97.38 107 TYR A C 1
ATOM 784 O O . TYR A 1 107 ? -7.119 4.293 1.918 1.00 97.38 107 TYR A O 1
ATOM 792 N N . ILE A 1 108 ? -8.064 3.606 3.844 1.00 97.38 108 ILE A N 1
ATOM 793 C CA . ILE A 1 108 ? -8.362 2.242 3.378 1.00 97.38 108 ILE A CA 1
ATOM 794 C C . ILE A 1 108 ? -9.327 2.298 2.191 1.00 97.38 108 ILE A C 1
ATOM 796 O O . ILE A 1 108 ? -9.056 1.702 1.151 1.00 97.38 108 ILE A O 1
ATOM 800 N N . GLU A 1 109 ? -10.414 3.063 2.311 1.00 96.94 109 GLU A N 1
ATOM 801 C CA . GLU A 1 109 ? -11.391 3.255 1.236 1.00 96.94 109 GLU A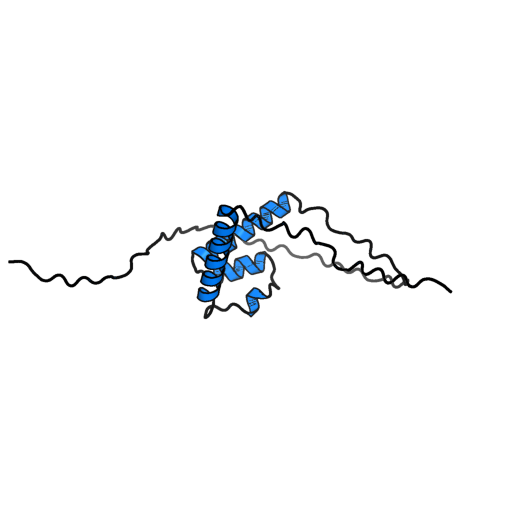 CA 1
ATOM 802 C C . GLU A 1 109 ? -10.730 3.795 -0.039 1.00 96.94 109 GLU A C 1
ATOM 804 O O . GLU A 1 109 ? -10.865 3.204 -1.110 1.00 96.94 109 GLU A O 1
ATOM 809 N N . ALA A 1 110 ? -9.932 4.859 0.080 1.00 96.50 110 ALA A N 1
ATOM 810 C CA . ALA A 1 110 ? -9.196 5.421 -1.047 1.00 96.50 110 ALA A CA 1
ATOM 811 C C . ALA A 1 110 ? -8.230 4.405 -1.683 1.00 96.50 110 ALA A C 1
ATOM 813 O O . ALA A 1 110 ? -8.077 4.377 -2.905 1.00 96.50 110 ALA A O 1
ATOM 814 N N . THR A 1 111 ? -7.585 3.557 -0.878 1.00 94.38 111 THR A N 1
ATOM 815 C CA . THR A 1 111 ? -6.698 2.493 -1.372 1.00 94.38 111 THR A CA 1
ATOM 816 C C . THR A 1 111 ? -7.482 1.427 -2.137 1.00 94.38 111 THR A C 1
ATOM 818 O O . THR A 1 111 ? -7.067 1.019 -3.221 1.00 94.38 111 THR A O 1
ATOM 821 N N . ASN A 1 112 ? -8.646 1.024 -1.631 1.00 94.00 112 ASN A N 1
ATOM 822 C CA . ASN A 1 112 ? -9.512 0.055 -2.296 1.00 94.00 112 ASN A CA 1
ATOM 823 C C . ASN A 1 112 ? -10.036 0.584 -3.634 1.00 94.00 112 ASN A C 1
ATOM 825 O O . ASN A 1 112 ? -9.980 -0.131 -4.632 1.00 94.00 112 ASN A O 1
ATOM 829 N N . LEU A 1 113 ? -10.470 1.847 -3.682 1.00 95.69 113 LEU A N 1
ATOM 830 C CA . LEU A 1 113 ? -10.918 2.493 -4.919 1.00 95.69 113 LEU A CA 1
ATOM 831 C C . LEU A 1 113 ? -9.801 2.565 -5.966 1.00 95.69 113 LEU A C 1
ATOM 833 O O . LEU A 1 113 ? -10.046 2.324 -7.146 1.00 95.69 113 LEU A O 1
ATOM 837 N N . ARG A 1 114 ? -8.560 2.841 -5.546 1.00 92.19 114 ARG A N 1
ATOM 838 C CA . ARG A 1 114 ? -7.395 2.799 -6.445 1.00 92.19 114 ARG A CA 1
ATOM 839 C C . ARG A 1 114 ? -7.170 1.402 -7.012 1.00 92.19 114 ARG A C 1
ATOM 841 O O . ARG A 1 114 ? -7.045 1.271 -8.223 1.00 92.19 114 ARG A O 1
ATOM 848 N N . ASN A 1 115 ? -7.192 0.373 -6.165 1.00 90.62 115 ASN A N 1
ATOM 849 C CA . ASN A 1 115 ? -7.018 -1.012 -6.607 1.00 90.62 115 ASN A CA 1
ATOM 850 C C . ASN A 1 115 ? -8.115 -1.441 -7.595 1.00 90.62 115 ASN A C 1
ATOM 852 O O . ASN A 1 115 ? -7.829 -2.114 -8.582 1.00 90.62 115 ASN A O 1
ATOM 856 N N . GLN A 1 116 ? -9.364 -1.029 -7.356 1.00 93.00 116 GLN A N 1
ATOM 857 C CA . GLN A 1 116 ? -10.473 -1.279 -8.279 1.00 93.00 116 GLN A CA 1
ATOM 858 C C . GLN A 1 116 ? -10.263 -0.568 -9.616 1.00 93.00 116 GLN A C 1
ATOM 860 O O . GLN A 1 116 ? -10.407 -1.190 -10.664 1.00 93.00 116 GLN A O 1
ATOM 865 N N . ALA A 1 117 ? -9.880 0.710 -9.589 1.00 92.94 117 ALA A N 1
ATOM 866 C CA . ALA A 1 117 ? -9.589 1.463 -10.803 1.00 92.94 117 ALA A CA 1
ATOM 867 C C . ALA A 1 117 ? -8.445 0.825 -11.607 1.00 92.94 117 ALA A C 1
ATOM 869 O O . ALA A 1 117 ? -8.557 0.690 -12.822 1.00 92.94 117 ALA A O 1
ATOM 870 N N . ASP A 1 118 ? -7.372 0.394 -10.938 1.00 89.88 118 ASP A N 1
ATOM 871 C CA . ASP A 1 118 ? -6.242 -0.280 -11.582 1.00 89.88 118 ASP A CA 1
ATOM 872 C C . ASP A 1 118 ? -6.652 -1.622 -12.203 1.00 89.88 118 ASP A C 1
ATOM 874 O O . ASP A 1 118 ? -6.233 -1.925 -13.320 1.00 89.88 118 ASP A O 1
ATOM 878 N N . SER A 1 119 ? -7.518 -2.391 -11.534 1.00 92.50 119 SER A N 1
ATOM 879 C CA . SER A 1 119 ? -8.089 -3.620 -12.101 1.00 92.50 119 SER A CA 1
ATOM 880 C C . SER A 1 119 ? -8.912 -3.330 -13.356 1.00 92.50 119 SER A C 1
ATOM 882 O O . SER A 1 119 ? -8.681 -3.949 -14.387 1.00 92.50 119 SER A O 1
ATOM 884 N N . ILE A 1 120 ? -9.817 -2.347 -13.299 1.00 93.69 120 ILE A N 1
ATOM 885 C CA . ILE A 1 120 ? -10.674 -1.980 -14.436 1.00 93.69 120 ILE A CA 1
ATOM 886 C C . ILE A 1 120 ? -9.831 -1.502 -15.623 1.00 93.69 120 ILE A C 1
ATOM 888 O O . ILE A 1 120 ? -10.082 -1.901 -16.755 1.00 93.69 120 ILE A O 1
ATOM 892 N N . MET A 1 121 ? -8.813 -0.668 -15.391 1.00 92.62 121 MET A N 1
ATOM 893 C CA . MET A 1 121 ? -7.923 -0.210 -16.463 1.00 92.62 121 MET A CA 1
ATOM 894 C C . MET A 1 121 ? -7.173 -1.370 -17.117 1.00 92.62 121 MET A C 1
ATOM 896 O O . MET A 1 121 ? -7.098 -1.422 -18.343 1.00 92.62 121 MET A O 1
ATOM 900 N N . LYS A 1 122 ? -6.682 -2.323 -16.316 1.00 91.81 122 LYS A N 1
ATOM 901 C CA . LYS A 1 122 ? -6.039 -3.535 -16.828 1.00 91.81 122 LYS A CA 1
ATOM 902 C C . LYS A 1 122 ? -7.000 -4.370 -17.677 1.00 91.81 122 LYS A C 1
ATOM 904 O O . LYS A 1 122 ? -6.623 -4.798 -18.764 1.00 91.81 122 LYS A O 1
ATOM 909 N N . ASP A 1 123 ? -8.236 -4.559 -17.221 1.00 92.12 123 ASP A N 1
ATOM 910 C CA . ASP A 1 123 ? -9.254 -5.329 -17.948 1.00 92.12 123 ASP A CA 1
ATOM 911 C C . ASP A 1 123 ? -9.646 -4.664 -19.280 1.00 92.12 123 ASP A C 1
ATOM 913 O O . ASP A 1 123 ? -9.958 -5.346 -20.254 1.00 92.12 123 ASP A O 1
ATOM 917 N N . LEU A 1 124 ? -9.569 -3.332 -19.353 1.00 93.19 124 LEU A N 1
ATOM 918 C CA . LEU A 1 124 ? -9.776 -2.556 -20.580 1.00 93.19 124 LEU A CA 1
ATOM 919 C C . LEU A 1 124 ? -8.553 -2.543 -21.517 1.00 93.19 124 LEU A C 1
ATOM 921 O O . LEU A 1 124 ? -8.594 -1.882 -22.555 1.00 93.19 124 LEU A O 1
ATOM 925 N N . GLY A 1 125 ? -7.458 -3.224 -21.164 1.00 92.62 125 GLY A N 1
ATOM 926 C CA . GLY A 1 125 ? -6.204 -3.186 -21.922 1.00 92.62 125 GLY A CA 1
ATOM 927 C C . GLY A 1 125 ? -5.497 -1.828 -21.866 1.00 92.62 125 GLY A C 1
ATOM 928 O O . GLY A 1 125 ? -4.656 -1.527 -22.712 1.00 92.62 125 GLY A O 1
ATOM 929 N N . ILE A 1 126 ? -5.840 -0.987 -20.887 1.00 87.56 126 ILE A N 1
ATOM 930 C CA . ILE A 1 126 ? -5.185 0.296 -20.636 1.00 87.56 126 ILE A CA 1
ATOM 931 C C . ILE A 1 126 ? -4.036 0.030 -19.666 1.00 87.56 126 ILE A C 1
ATOM 933 O O . ILE A 1 126 ? -4.128 0.276 -18.460 1.00 87.56 126 ILE A O 1
ATOM 937 N N . ASP A 1 127 ? -2.931 -0.478 -20.206 1.00 75.81 127 ASP A N 1
ATOM 938 C CA . ASP A 1 127 ? -1.680 -0.523 -19.463 1.00 75.81 127 ASP A CA 1
ATOM 939 C C . ASP A 1 127 ? -1.243 0.916 -19.203 1.00 75.81 127 ASP A C 1
ATOM 941 O O . ASP A 1 127 ? -0.994 1.691 -20.133 1.00 75.81 127 ASP A O 1
ATOM 945 N N . ARG A 1 128 ? -1.166 1.306 -17.923 1.00 65.62 128 ARG A N 1
ATOM 946 C CA . ARG A 1 128 ? -0.541 2.580 -17.562 1.00 65.62 128 ARG A CA 1
ATOM 947 C C . ARG A 1 128 ? 0.855 2.543 -18.184 1.00 65.62 128 ARG A C 1
ATOM 949 O O . ARG A 1 128 ? 1.624 1.656 -17.805 1.00 65.62 128 ARG A O 1
ATOM 956 N N . PRO A 1 129 ? 1.197 3.454 -19.117 1.00 57.81 129 PRO A N 1
ATOM 957 C CA . PRO A 1 129 ? 2.541 3.484 -19.655 1.00 57.81 129 PRO A CA 1
ATOM 958 C C . PRO A 1 129 ? 3.457 3.610 -18.448 1.00 57.81 129 PRO A C 1
ATOM 960 O O . PRO A 1 129 ? 3.287 4.549 -17.661 1.00 57.81 129 PRO A O 1
ATOM 963 N N . GLU A 1 130 ? 4.347 2.628 -18.251 1.00 51.06 130 GLU A N 1
ATOM 964 C CA . GLU A 1 130 ? 5.393 2.721 -17.241 1.00 51.06 130 GLU A CA 1
ATOM 965 C C . GLU A 1 130 ? 5.936 4.140 -17.362 1.00 51.06 130 GLU A C 1
ATOM 967 O O . GLU A 1 130 ? 6.437 4.520 -18.425 1.00 51.06 130 GLU A O 1
ATOM 972 N N . MET A 1 131 ? 5.784 4.957 -16.318 1.00 47.72 131 MET A N 1
ATOM 973 C CA . MET A 1 131 ? 6.440 6.256 -16.257 1.00 47.72 131 MET A CA 1
ATOM 974 C C . MET A 1 131 ? 7.946 6.005 -16.083 1.00 47.72 131 MET A C 1
ATOM 976 O O . MET A 1 131 ? 8.555 6.374 -15.084 1.00 47.72 131 MET A O 1
ATOM 980 N N . LYS A 1 132 ? 8.570 5.355 -17.070 1.00 44.56 132 LYS A N 1
ATOM 981 C CA . LYS A 1 132 ? 9.979 5.485 -17.393 1.00 44.56 132 LYS A CA 1
ATOM 982 C C . LYS A 1 132 ? 10.144 6.953 -17.727 1.00 44.56 132 LYS A C 1
ATOM 984 O O . LYS A 1 132 ? 9.682 7.396 -18.774 1.00 44.56 132 LYS A O 1
ATOM 989 N N . GLY A 1 133 ? 10.671 7.699 -16.755 1.00 47.84 133 GLY A N 1
ATOM 990 C CA . GLY A 1 133 ? 10.748 9.154 -16.749 1.00 47.84 133 GLY A CA 1
ATOM 991 C C . GLY A 1 133 ? 10.936 9.732 -18.145 1.00 47.84 133 GLY A C 1
ATOM 992 O O . GLY A 1 133 ? 12.032 9.687 -18.702 1.00 47.84 133 GLY A O 1
ATOM 993 N N . ARG A 1 134 ? 9.853 10.271 -18.712 1.00 43.25 134 ARG A N 1
ATOM 994 C CA . ARG A 1 134 ? 9.953 11.133 -19.882 1.00 43.25 134 ARG A CA 1
ATOM 995 C C . ARG A 1 134 ? 10.674 12.382 -19.411 1.00 43.25 134 ARG A C 1
ATOM 997 O O . ARG A 1 134 ? 10.121 13.160 -18.638 1.00 43.25 134 ARG A O 1
ATOM 1004 N N . GLY A 1 135 ? 11.922 12.516 -19.853 1.00 49.75 135 GLY A N 1
ATOM 1005 C CA . GLY A 1 135 ? 12.674 13.753 -19.777 1.00 49.75 135 GLY A CA 1
ATOM 1006 C C . GLY A 1 135 ? 11.795 14.902 -20.256 1.00 49.75 135 GLY A C 1
ATOM 1007 O O . GLY A 1 135 ? 11.416 14.972 -21.419 1.00 49.75 135 GLY A O 1
ATOM 1008 N N . MET A 1 136 ? 11.432 15.771 -19.324 1.00 48.91 136 MET A N 1
ATOM 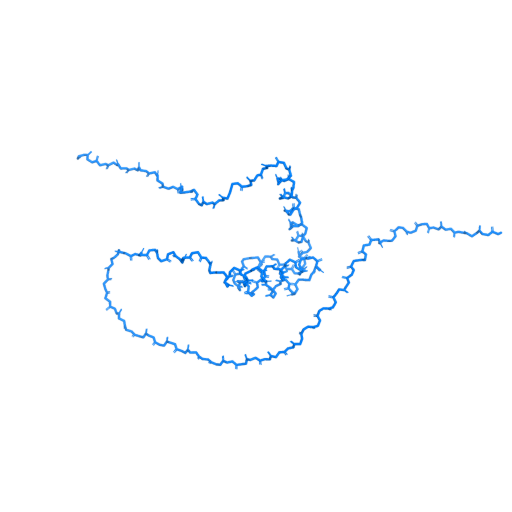1009 C CA . MET A 1 136 ? 10.782 17.044 -19.585 1.00 48.91 136 MET A CA 1
ATOM 1010 C C . MET A 1 136 ? 11.766 18.097 -19.100 1.00 48.91 136 MET A C 1
ATOM 1012 O O . MET A 1 136 ? 11.902 18.322 -17.899 1.00 48.91 136 MET A O 1
ATOM 1016 N N . GLY A 1 137 ? 12.525 18.650 -20.045 1.00 45.72 137 GLY A N 1
ATOM 1017 C CA . GLY A 1 137 ? 13.530 19.667 -19.755 1.00 45.72 137 GLY A CA 1
ATOM 1018 C C . GLY A 1 137 ? 14.570 19.936 -20.843 1.00 45.72 137 GLY A C 1
ATOM 1019 O O . GLY A 1 137 ? 15.378 20.832 -20.651 1.00 45.72 137 GLY A O 1
ATOM 1020 N N . GLU A 1 138 ? 14.573 19.250 -21.992 1.00 46.78 138 GLU A N 1
ATOM 1021 C CA . GLU A 1 138 ? 15.301 19.737 -23.177 1.00 46.78 138 GLU A CA 1
ATOM 1022 C C . GLU A 1 138 ? 14.461 20.801 -23.897 1.00 46.78 138 GLU A C 1
ATOM 1024 O O . GLU A 1 138 ? 13.961 20.614 -25.002 1.00 46.78 138 GLU A O 1
ATOM 1029 N N . HIS A 1 139 ? 14.292 21.959 -23.259 1.00 45.31 139 HIS A N 1
ATOM 1030 C CA . HIS A 1 139 ? 14.157 23.199 -24.015 1.00 45.31 139 HIS A CA 1
ATOM 1031 C C . HIS A 1 139 ? 15.565 23.719 -24.276 1.00 45.31 139 HIS A C 1
ATOM 1033 O O . HIS A 1 139 ? 16.152 24.467 -23.497 1.00 45.31 139 HIS A O 1
ATOM 1039 N N . ARG A 1 140 ? 16.107 23.249 -25.404 1.00 50.22 140 ARG A N 1
ATOM 1040 C CA . ARG A 1 140 ? 17.229 23.850 -26.120 1.00 50.22 140 ARG A CA 1
ATOM 1041 C C . ARG A 1 140 ? 16.907 25.318 -26.406 1.00 50.22 140 ARG A C 1
ATOM 1043 O O . ARG A 1 140 ? 16.325 25.646 -27.431 1.00 50.22 140 ARG A O 1
ATOM 1050 N N . GLY A 1 141 ? 17.314 26.195 -25.500 1.00 46.41 141 GLY A N 1
ATOM 1051 C CA . GLY A 1 141 ? 17.532 27.613 -25.762 1.00 46.41 141 GLY A CA 1
ATOM 1052 C C . GLY A 1 141 ? 19.003 27.859 -26.083 1.00 46.41 141 GLY A C 1
ATOM 1053 O O . GLY A 1 141 ? 19.664 28.628 -25.395 1.00 46.41 141 GLY A O 1
ATOM 1054 N N . SER A 1 142 ? 19.545 27.158 -27.080 1.00 49.19 142 SER A N 1
ATOM 1055 C CA . SER A 1 142 ? 20.849 27.464 -27.667 1.00 49.19 142 SER A CA 1
ATOM 1056 C C . SER A 1 142 ? 20.725 28.722 -28.528 1.00 49.19 142 SER A C 1
ATOM 1058 O O . SER A 1 142 ? 20.630 28.641 -29.749 1.00 49.19 142 SER A O 1
ATOM 1060 N N . GLY A 1 143 ? 20.702 29.885 -27.881 1.00 47.09 143 GLY A N 1
ATOM 1061 C CA . GLY A 1 143 ? 21.043 31.156 -28.512 1.00 47.09 143 GLY A CA 1
ATOM 1062 C C . GLY A 1 143 ? 22.559 31.311 -28.497 1.00 47.09 143 GLY A C 1
ATOM 1063 O O . GLY A 1 143 ? 23.111 31.940 -27.601 1.00 47.09 143 GLY A O 1
ATOM 1064 N N . GLN A 1 144 ? 23.233 30.657 -29.442 1.00 53.38 144 GLN A N 1
ATOM 1065 C CA . GLN A 1 144 ? 24.634 30.910 -29.757 1.00 53.38 144 GLN A CA 1
ATOM 1066 C C . GLN A 1 144 ? 24.705 32.016 -30.820 1.00 53.38 144 GLN A C 1
ATOM 1068 O O . GLN A 1 144 ? 23.940 31.964 -31.779 1.00 53.38 144 GLN A O 1
ATOM 1073 N N . GLN A 1 145 ? 25.711 32.890 -30.680 1.00 45.78 145 GLN A N 1
ATOM 1074 C CA . GLN A 1 145 ? 26.352 33.700 -31.736 1.00 45.78 145 GLN A CA 1
ATOM 1075 C C . GLN A 1 145 ? 25.520 34.908 -32.231 1.00 45.78 145 GLN A C 1
ATOM 1077 O O . GLN A 1 145 ? 24.373 34.760 -32.624 1.00 45.78 145 GLN A O 1
ATOM 1082 N N . LYS A 1 146 ? 26.017 36.149 -32.248 1.00 39.78 146 LYS A N 1
ATOM 1083 C CA . LYS A 1 146 ? 27.378 36.689 -32.410 1.00 39.78 146 LYS A CA 1
ATOM 1084 C C . LYS A 1 146 ? 27.605 37.905 -31.515 1.00 39.78 146 LYS A C 1
ATOM 1086 O O . LYS A 1 146 ? 26.607 38.600 -31.230 1.00 39.78 146 LYS A O 1
#

Radius of gyration: 25.94 Å; chains: 1; bounding box: 89×59×53 Å

Secondary structure (DSSP, 8-state):
-----------------------------------------------------S--HHHHHHHHHHHHHHHHHHHHT-HHHHHHHHHHH-TT-THHHH--TTTHHHHHHHHHHHHHHHHHHHHTT-PPP-----------------

Foldseek 3Di:
DDDDDDDDPDDDDDDDDDDDDDDDDDDDDDDDDDDDDDDDDDDDDDPPPPPPDPQDPVRVVVVVVLVVQCVVCLVVVPPVSNLVSVVVVPVPPPCNVVDDNVCSVVVSVVVVVVVVVVVVCVVVVNDPPPPPPDDDDPPPPPPDDD

Sequence (146 aa):
MLKNMKMKNLTRGLIALSVISMLGAGVLAASAATNTDTTKLGQGRGREMNRPAALTEAQKAEMDTKMATVKAAIAAGDYNTWVTAKKAINENCPELTKITTGNFSKYIEATNLRNQADSIMKDLGIDRPEMKGRGMGEHRGSGQQK